Protein AF-A0A1Q8ZVY0-F1 (afdb_monomer_lite)

Foldseek 3Di:
DDDDDDPVLVVQQADDADPDPDDGGGGDPSLLLVLVVCCVVVVDDSVVSQVVVVVVCVVVVHDGDRDDSVSNVVVNVVDDNDD

pLDDT: mean 85.57, std 8.88, range [56.97, 95.38]

Radius of gyration: 12.93 Å; chains: 1; bounding box: 37×30×28 Å

Structure (mmCIF, N/CA/C/O backbone):
data_AF-A0A1Q8ZVY0-F1
#
_entry.id   AF-A0A1Q8ZVY0-F1
#
loop_
_atom_site.group_PDB
_atom_site.id
_atom_site.type_symbol
_atom_site.label_atom_id
_atom_site.label_alt_id
_atom_site.label_comp_id
_atom_site.label_asym_id
_atom_site.label_entity_id
_atom_site.label_seq_id
_atom_site.pdbx_PDB_ins_code
_atom_site.Cartn_x
_atom_site.Cartn_y
_atom_site.Cartn_z
_atom_site.occupancy
_atom_site.B_iso_or_equiv
_atom_site.auth_seq_id
_atom_site.auth_comp_id
_atom_site.auth_asym_id
_atom_site.auth_atom_id
_atom_site.pdbx_PDB_model_num
ATOM 1 N N . MET A 1 1 ? -17.791 7.307 0.124 1.00 63.38 1 MET A N 1
ATOM 2 C CA . MET A 1 1 ? -17.316 6.124 -0.622 1.00 63.38 1 MET A CA 1
ATOM 3 C C . MET A 1 1 ? -17.612 4.910 0.232 1.00 63.38 1 MET A C 1
ATOM 5 O O . MET A 1 1 ? -17.245 4.930 1.399 1.00 63.38 1 MET A O 1
ATOM 9 N N . THR A 1 2 ? -18.312 3.917 -0.306 1.00 74.06 2 THR A N 1
ATOM 10 C CA . THR A 1 2 ? -18.625 2.674 0.414 1.00 74.06 2 THR A CA 1
ATOM 11 C C . THR A 1 2 ? -17.663 1.605 -0.080 1.00 74.06 2 THR A C 1
ATOM 13 O O . THR A 1 2 ? -17.616 1.353 -1.282 1.00 74.06 2 THR A O 1
ATOM 16 N N . VAL A 1 3 ? -16.862 1.031 0.819 1.00 69.62 3 VAL A N 1
ATOM 17 C CA . VAL A 1 3 ? -15.872 -0.004 0.494 1.00 69.62 3 VAL A CA 1
ATOM 18 C C . VAL A 1 3 ? -16.332 -1.308 1.128 1.00 69.62 3 VAL A C 1
ATOM 20 O O . VAL A 1 3 ? -16.464 -1.384 2.347 1.00 69.62 3 VAL A O 1
ATOM 23 N N . TRP A 1 4 ? -16.592 -2.319 0.303 1.00 75.19 4 TRP A N 1
ATOM 24 C CA . TRP A 1 4 ? -16.914 -3.667 0.761 1.00 75.19 4 TRP A CA 1
ATOM 25 C C . TRP A 1 4 ? -15.626 -4.482 0.788 1.00 75.19 4 TRP A C 1
ATOM 27 O O . TRP A 1 4 ? -15.029 -4.722 -0.260 1.00 75.19 4 TRP A O 1
ATOM 37 N N . VAL A 1 5 ? -15.179 -4.873 1.981 1.00 70.50 5 VAL A N 1
ATOM 38 C CA . VAL A 1 5 ? -13.960 -5.668 2.165 1.00 70.50 5 VAL A CA 1
ATOM 39 C C . VAL A 1 5 ? -14.351 -7.030 2.720 1.00 70.50 5 VAL A C 1
ATOM 41 O O . VAL A 1 5 ? -15.071 -7.118 3.709 1.00 70.50 5 VAL A O 1
ATOM 44 N N . SER A 1 6 ? -13.911 -8.092 2.048 1.00 73.12 6 SER A N 1
ATOM 45 C CA . SER A 1 6 ? -14.023 -9.455 2.575 1.00 73.12 6 SER A CA 1
ATOM 46 C C . SER A 1 6 ? -12.933 -9.684 3.621 1.00 73.12 6 SER A C 1
ATOM 48 O O . SER A 1 6 ? -11.835 -9.166 3.454 1.00 73.12 6 SER A O 1
ATOM 50 N N . ASP A 1 7 ? -13.203 -10.475 4.659 1.00 68.75 7 ASP A N 1
ATOM 51 C CA . ASP A 1 7 ? -12.249 -10.718 5.760 1.00 68.75 7 ASP A CA 1
ATOM 52 C C . ASP A 1 7 ? -11.103 -11.679 5.369 1.00 68.75 7 ASP A C 1
ATOM 54 O O . ASP A 1 7 ? -9.980 -11.581 5.860 1.00 68.75 7 ASP A O 1
ATOM 58 N N . ALA A 1 8 ? -11.361 -12.566 4.398 1.00 63.88 8 ALA A N 1
ATOM 59 C CA . ALA A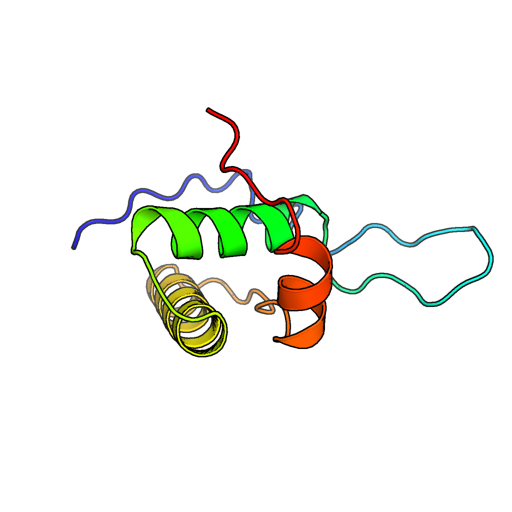 1 8 ? -10.434 -13.598 3.913 1.00 63.88 8 ALA A CA 1
ATOM 60 C C . ALA A 1 8 ? -8.993 -13.134 3.566 1.00 63.88 8 ALA A C 1
ATOM 62 O O . ALA A 1 8 ? -8.054 -13.880 3.831 1.00 63.88 8 ALA A O 1
ATOM 63 N N . PRO A 1 9 ? -8.746 -11.933 3.007 1.00 65.25 9 PRO A N 1
ATOM 64 C CA . PRO A 1 9 ? -7.397 -11.467 2.683 1.00 65.25 9 PRO A CA 1
ATOM 65 C C . PRO A 1 9 ? -6.570 -11.028 3.901 1.00 65.25 9 PRO A C 1
ATOM 67 O O . PRO A 1 9 ? -5.350 -10.896 3.792 1.00 65.25 9 PRO A O 1
ATOM 70 N N . LEU A 1 10 ? -7.202 -10.762 5.050 1.00 73.81 10 LEU A N 1
ATOM 71 C CA . LEU A 1 10 ? -6.517 -10.222 6.229 1.00 73.81 10 LEU A CA 1
ATOM 72 C C . LEU A 1 10 ? -5.699 -11.294 6.958 1.00 73.81 10 LEU A C 1
ATOM 74 O O . LEU A 1 10 ? -4.598 -11.004 7.431 1.00 73.81 10 LEU A O 1
ATOM 78 N N . SER A 1 11 ? -6.171 -12.545 6.987 1.00 77.19 11 SER A N 1
ATOM 79 C CA . SER A 1 11 ? -5.442 -13.662 7.608 1.00 77.19 11 SER A CA 1
ATOM 80 C C . SER A 1 11 ? -4.122 -13.986 6.903 1.00 77.19 11 SER A C 1
ATOM 82 O O . SER A 1 11 ? -3.201 -14.515 7.521 1.00 77.19 11 SER A O 1
ATOM 84 N N . GLU A 1 12 ? -4.000 -13.630 5.624 1.00 82.75 12 GLU A N 1
ATOM 85 C CA . GLU A 1 12 ? -2.817 -13.877 4.792 1.00 82.75 12 GLU A CA 1
ATOM 86 C C . GLU A 1 12 ? -1.984 -12.609 4.550 1.00 82.75 12 GLU A C 1
ATOM 88 O O . GLU A 1 12 ? -1.176 -12.545 3.622 1.00 82.75 12 GLU A O 1
ATOM 93 N N . TRP A 1 13 ? -2.162 -11.567 5.367 1.00 87.88 13 TRP A N 1
ATOM 94 C CA . TRP A 1 13 ? -1.494 -10.281 5.152 1.00 87.88 13 TRP A CA 1
ATOM 95 C C . TRP A 1 13 ? 0.027 -10.347 5.364 1.00 87.88 13 TRP A C 1
ATOM 97 O O . TRP A 1 13 ? 0.823 -9.789 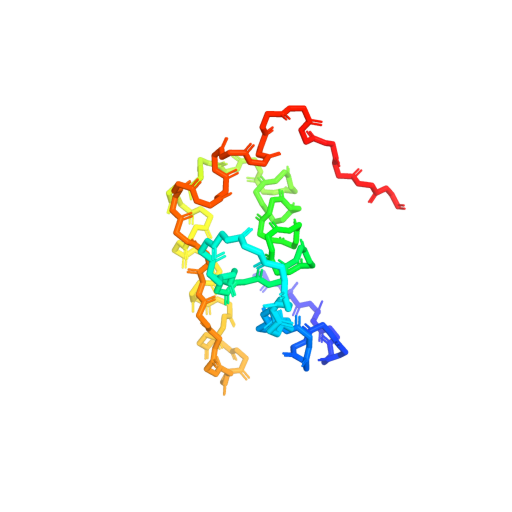4.595 1.00 87.88 13 TRP A O 1
ATOM 107 N N . SER A 1 14 ? 0.447 -11.062 6.407 1.00 86.44 14 SER A N 1
ATOM 108 C CA . SER A 1 14 ? 1.859 -11.291 6.718 1.00 86.44 14 SER A CA 1
ATOM 109 C C . SER A 1 14 ? 2.431 -12.396 5.838 1.00 86.44 14 SER A C 1
ATOM 111 O O . SER A 1 14 ? 1.771 -13.393 5.557 1.00 86.44 14 SER A O 1
ATOM 113 N N . ALA A 1 15 ? 3.680 -12.242 5.397 1.00 85.44 15 ALA A N 1
ATOM 114 C CA . ALA A 1 15 ? 4.317 -13.295 4.616 1.00 85.44 15 ALA A CA 1
ATOM 115 C C . ALA A 1 15 ? 4.637 -14.511 5.491 1.00 85.44 15 ALA A C 1
ATOM 117 O O . ALA A 1 15 ? 5.100 -14.365 6.624 1.00 85.44 15 ALA A O 1
ATOM 118 N N . SER A 1 16 ? 4.501 -15.709 4.926 1.00 81.69 16 SER A N 1
ATOM 119 C CA . SER A 1 16 ? 5.065 -16.912 5.532 1.00 81.69 16 SER A CA 1
ATOM 120 C C . SER A 1 16 ? 6.589 -16.807 5.612 1.00 81.69 16 SER A C 1
ATOM 122 O O . SER A 1 16 ? 7.245 -16.307 4.690 1.00 81.69 16 SER A O 1
ATOM 124 N N . LEU A 1 17 ? 7.157 -17.317 6.707 1.00 78.44 17 LEU A N 1
ATOM 125 C CA . LEU A 1 17 ? 8.604 -17.412 6.869 1.00 78.44 17 LEU A CA 1
ATOM 126 C C . LEU A 1 17 ? 9.197 -18.256 5.739 1.00 78.44 17 LEU A C 1
ATOM 128 O O . LEU A 1 17 ? 8.725 -19.351 5.430 1.00 78.44 17 LEU A O 1
ATOM 132 N N . ARG A 1 18 ? 10.254 -17.741 5.118 1.00 76.19 18 ARG A N 1
ATOM 133 C CA . ARG A 1 18 ? 10.970 -18.431 4.050 1.00 76.19 18 ARG A CA 1
ATOM 134 C C . ARG A 1 18 ? 12.124 -19.233 4.649 1.00 76.19 18 ARG A C 1
ATOM 136 O O . ARG A 1 18 ? 12.925 -18.686 5.401 1.00 76.19 18 ARG A O 1
ATOM 143 N N . ALA A 1 19 ? 12.246 -20.502 4.261 1.00 74.38 19 ALA A N 1
ATOM 144 C CA . ALA A 1 19 ? 13.349 -21.372 4.685 1.00 74.38 19 ALA A CA 1
ATOM 145 C C . ALA A 1 19 ? 14.651 -21.182 3.872 1.00 74.38 19 ALA A C 1
ATOM 147 O O . ALA A 1 19 ? 15.700 -21.700 4.244 1.00 74.38 19 ALA A O 1
ATOM 148 N N . SER A 1 20 ? 14.608 -20.460 2.747 1.00 77.69 20 SER A N 1
ATOM 149 C CA . SER A 1 20 ? 15.770 -20.260 1.872 1.00 77.69 20 SER A CA 1
ATOM 150 C C . SER A 1 20 ? 16.631 -19.060 2.281 1.00 77.69 20 SER A C 1
ATOM 152 O O . SER A 1 20 ? 16.155 -18.125 2.922 1.00 77.69 20 SER A O 1
ATOM 154 N N . ARG A 1 21 ? 17.892 -19.033 1.820 1.00 70.88 21 ARG A N 1
ATOM 155 C CA . ARG A 1 21 ? 18.797 -17.881 1.987 1.00 70.88 21 ARG A CA 1
ATOM 156 C C . ARG A 1 21 ? 18.198 -16.605 1.372 1.00 70.88 21 ARG A C 1
ATOM 158 O O . ARG A 1 21 ? 17.688 -16.639 0.253 1.00 70.88 21 ARG A O 1
ATOM 165 N N . GLY A 1 22 ? 18.287 -15.495 2.106 1.00 79.06 22 GLY A N 1
ATOM 166 C CA . GLY A 1 22 ? 17.739 -14.183 1.745 1.00 79.06 22 GLY A CA 1
ATOM 167 C C . GLY A 1 22 ? 17.053 -13.503 2.935 1.00 79.06 22 GLY A C 1
ATOM 168 O O . GLY A 1 22 ? 16.884 -14.106 3.991 1.00 79.06 22 GLY A O 1
ATOM 169 N N . GLY A 1 23 ? 16.668 -12.234 2.783 1.00 79.31 23 GLY A N 1
ATOM 170 C CA . GLY A 1 23 ? 15.882 -11.530 3.803 1.00 79.31 23 GLY A CA 1
ATOM 171 C C . GLY A 1 23 ? 14.454 -12.079 3.908 1.00 79.31 23 GLY A C 1
ATOM 172 O O . GLY A 1 23 ? 13.852 -12.433 2.892 1.00 79.31 23 GLY A O 1
ATOM 173 N N . GLN A 1 24 ? 13.899 -12.116 5.123 1.00 79.81 24 GLN A N 1
ATOM 174 C CA . GLN A 1 24 ? 12.515 -12.545 5.343 1.00 79.81 24 GLN A CA 1
ATOM 175 C C . GLN A 1 24 ? 11.529 -11.522 4.745 1.00 79.81 24 GLN A C 1
ATOM 177 O O . GLN A 1 24 ? 11.642 -10.322 5.033 1.00 79.81 24 GLN A O 1
ATOM 182 N N . PRO A 1 25 ? 10.569 -11.949 3.902 1.00 79.81 25 PRO A N 1
ATOM 183 C CA . PRO A 1 25 ? 9.529 -11.058 3.408 1.00 79.81 25 PRO A CA 1
ATOM 184 C C . PRO A 1 25 ? 8.633 -10.616 4.571 1.00 79.81 25 PRO A C 1
ATOM 186 O O . PRO A 1 25 ? 8.223 -11.427 5.387 1.00 79.81 25 PRO A O 1
ATOM 189 N N . LYS A 1 26 ? 8.340 -9.314 4.655 1.00 84.62 26 LYS A N 1
ATOM 190 C CA . LYS A 1 26 ? 7.455 -8.760 5.700 1.00 84.62 26 LYS A CA 1
ATOM 191 C C . LYS A 1 26 ? 5.972 -8.796 5.316 1.00 84.62 26 LYS A C 1
ATOM 193 O O . LYS A 1 26 ? 5.121 -8.784 6.190 1.00 84.62 26 LYS A O 1
ATOM 198 N N . TYR A 1 27 ? 5.679 -8.828 4.018 1.00 87.94 27 TYR A N 1
ATOM 199 C CA . TYR A 1 27 ? 4.330 -8.729 3.459 1.00 87.94 27 TYR A CA 1
ATOM 200 C C . TYR A 1 27 ? 4.104 -9.874 2.484 1.00 87.94 27 TYR A C 1
ATOM 202 O O . TYR A 1 27 ? 5.024 -10.215 1.726 1.00 87.94 27 TYR A O 1
ATOM 210 N N . SER A 1 28 ? 2.907 -10.451 2.485 1.00 89.00 28 SER A N 1
ATOM 211 C CA . SER A 1 28 ? 2.546 -11.448 1.485 1.00 89.00 28 SER A CA 1
ATOM 212 C C . SER A 1 28 ? 2.457 -10.819 0.091 1.00 89.00 28 SER A C 1
ATOM 214 O O . SER A 1 28 ? 2.304 -9.604 -0.073 1.00 89.00 28 SER A O 1
ATOM 216 N N . SER A 1 29 ? 2.558 -11.654 -0.948 1.00 88.62 29 SER A N 1
ATOM 217 C CA . SER A 1 29 ? 2.308 -11.190 -2.320 1.00 88.62 29 SER A CA 1
ATOM 218 C C . SER A 1 29 ? 0.881 -10.656 -2.476 1.00 88.62 29 SER A C 1
ATOM 220 O O . SER A 1 29 ? 0.701 -9.694 -3.216 1.00 88.62 29 SER A O 1
ATOM 222 N N . MET A 1 30 ? -0.086 -11.230 -1.747 1.00 89.38 30 MET A N 1
ATOM 223 C CA . MET A 1 30 ? -1.486 -10.795 -1.717 1.00 89.38 30 MET A CA 1
ATOM 224 C C . MET A 1 30 ? -1.626 -9.373 -1.156 1.00 89.38 30 MET A C 1
ATOM 226 O O . MET A 1 30 ? -2.250 -8.524 -1.784 1.00 89.38 30 MET A O 1
ATOM 230 N N . ALA A 1 31 ? -0.971 -9.063 -0.031 1.00 90.81 31 ALA A N 1
ATOM 231 C CA . ALA A 1 31 ? -1.008 -7.724 0.563 1.00 90.81 31 ALA A CA 1
ATOM 232 C C . ALA A 1 31 ? -0.435 -6.646 -0.378 1.00 90.81 31 ALA A C 1
ATOM 234 O O . ALA A 1 31 ? -0.959 -5.534 -0.467 1.00 90.81 31 ALA A O 1
ATOM 235 N N . ILE A 1 32 ? 0.645 -6.971 -1.100 1.00 92.62 32 ILE A N 1
ATOM 236 C CA . ILE A 1 32 ? 1.241 -6.069 -2.099 1.00 92.62 32 ILE A CA 1
ATOM 237 C C . ILE A 1 32 ? 0.301 -5.895 -3.297 1.00 92.62 32 ILE A C 1
ATOM 239 O O . ILE A 1 32 ? 0.107 -4.762 -3.728 1.00 92.62 32 ILE A O 1
ATOM 243 N N . ALA A 1 33 ? -0.278 -6.988 -3.803 1.00 92.25 33 ALA A N 1
ATOM 244 C CA . ALA A 1 33 ? -1.225 -6.981 -4.916 1.00 92.25 33 ALA A CA 1
ATOM 245 C C . ALA A 1 33 ? -2.436 -6.095 -4.620 1.00 92.25 33 ALA A C 1
ATOM 247 O O . ALA A 1 33 ? -2.672 -5.133 -5.339 1.00 92.25 33 ALA A O 1
ATOM 248 N N . MET A 1 34 ? -3.098 -6.312 -3.482 1.00 91.06 34 MET A N 1
ATOM 249 C CA . MET A 1 34 ? -4.268 -5.531 -3.083 1.00 91.06 34 MET A CA 1
ATOM 250 C C . MET A 1 34 ? -3.976 -4.027 -3.000 1.00 91.06 34 MET A C 1
ATOM 252 O O . MET A 1 34 ? -4.786 -3.201 -3.415 1.00 91.06 34 MET A O 1
ATOM 256 N N . CYS A 1 35 ? -2.800 -3.643 -2.494 1.00 93.12 35 CYS A N 1
ATOM 257 C CA . CYS A 1 35 ? -2.401 -2.237 -2.487 1.00 93.12 35 CYS A CA 1
ATOM 258 C C . CYS A 1 35 ? -2.247 -1.678 -3.911 1.00 93.12 35 CYS A C 1
ATOM 260 O O . CYS A 1 35 ? -2.605 -0.527 -4.154 1.00 93.12 35 CYS A O 1
ATOM 262 N N . LEU A 1 36 ? -1.704 -2.463 -4.845 1.00 94.38 36 LEU A N 1
ATOM 263 C CA . LEU A 1 36 ? -1.572 -2.061 -6.245 1.00 94.38 36 LEU A CA 1
ATOM 264 C C . LEU A 1 36 ? -2.923 -2.057 -6.975 1.00 94.38 36 LEU A C 1
ATOM 266 O O . LEU A 1 36 ? -3.138 -1.185 -7.806 1.00 94.38 36 LEU A O 1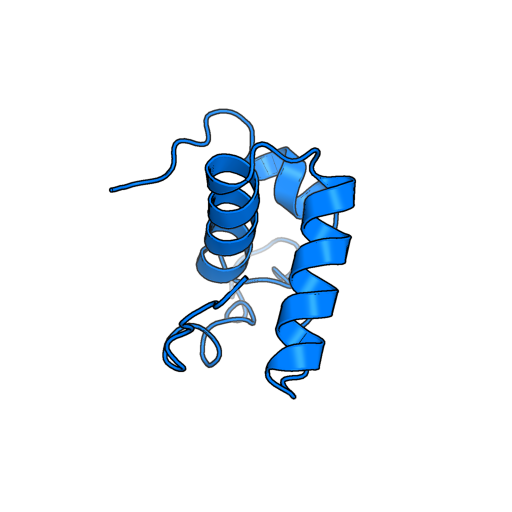
ATOM 270 N N . ASP A 1 37 ? -3.870 -2.916 -6.608 1.00 92.50 37 ASP A N 1
ATOM 271 C CA . ASP A 1 37 ? -5.229 -2.875 -7.158 1.00 92.50 37 ASP A CA 1
ATOM 272 C C . ASP A 1 37 ? -5.961 -1.610 -6.721 1.00 92.50 37 ASP A C 1
ATOM 274 O O . ASP A 1 37 ? -6.501 -0.891 -7.557 1.00 92.50 37 ASP A O 1
ATOM 278 N N . VAL A 1 38 ? -5.889 -1.254 -5.434 1.00 91.38 38 VAL A N 1
ATOM 279 C CA . VAL A 1 38 ? -6.408 0.031 -4.938 1.00 91.38 38 VAL A CA 1
ATOM 280 C C . VAL A 1 38 ? -5.728 1.195 -5.656 1.00 91.38 38 VAL A C 1
ATOM 282 O O . VAL A 1 38 ? -6.390 2.150 -6.057 1.00 91.38 38 VAL A O 1
ATOM 28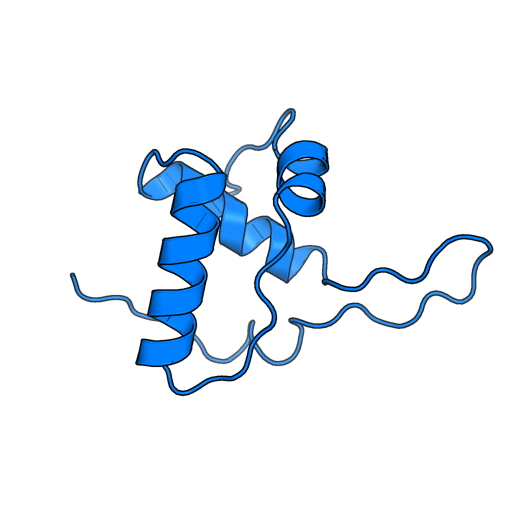5 N N . ARG A 1 39 ? -4.410 1.126 -5.873 1.00 93.75 39 ARG A N 1
ATOM 286 C CA . ARG A 1 39 ? -3.703 2.133 -6.670 1.00 93.75 39 ARG A CA 1
ATOM 287 C C . ARG A 1 39 ? -4.302 2.258 -8.075 1.00 93.75 39 ARG A C 1
ATOM 289 O O . ARG A 1 39 ? -4.554 3.380 -8.497 1.00 93.75 39 ARG A O 1
ATOM 296 N N . THR A 1 40 ? -4.504 1.146 -8.778 1.00 93.69 40 THR A N 1
ATOM 297 C CA . THR A 1 40 ? -4.995 1.117 -10.161 1.00 93.69 40 THR A CA 1
ATOM 298 C C . THR A 1 40 ? -6.454 1.558 -10.268 1.00 93.69 40 THR A C 1
ATOM 300 O O . THR A 1 40 ? -6.775 2.356 -11.138 1.00 93.69 40 THR A O 1
ATOM 303 N N . VAL A 1 41 ? -7.332 1.095 -9.375 1.00 91.75 41 VAL A N 1
ATOM 304 C CA . VAL A 1 41 ? -8.768 1.428 -9.383 1.00 91.75 41 VAL A CA 1
ATOM 305 C C . VAL A 1 41 ? -9.010 2.911 -9.102 1.00 91.75 41 VAL A C 1
ATOM 307 O O . VAL A 1 41 ? -9.894 3.512 -9.704 1.00 91.75 41 VAL A O 1
ATOM 310 N N . TYR A 1 42 ? -8.226 3.507 -8.200 1.00 90.12 42 TYR A N 1
ATOM 311 C CA . TYR A 1 42 ? -8.359 4.920 -7.832 1.00 90.12 42 TYR A CA 1
ATOM 312 C C . TYR A 1 42 ? -7.374 5.847 -8.559 1.00 90.12 42 TYR A C 1
ATOM 314 O O . TYR A 1 42 ? -7.336 7.034 -8.244 1.00 90.12 42 TYR A O 1
ATOM 322 N N . ASP A 1 43 ? -6.572 5.316 -9.487 1.00 93.50 43 ASP A N 1
ATOM 323 C CA . ASP A 1 43 ? -5.519 6.025 -10.229 1.00 93.50 43 ASP A CA 1
ATOM 324 C C . ASP A 1 43 ? -4.617 6.911 -9.341 1.00 93.50 43 ASP A C 1
ATOM 326 O O . ASP A 1 43 ? -4.422 8.107 -9.560 1.00 93.50 43 ASP A O 1
ATOM 330 N N . LEU A 1 44 ? -4.083 6.323 -8.263 1.00 93.88 44 LEU A N 1
ATOM 331 C CA . LEU A 1 44 ? -3.319 7.059 -7.251 1.00 93.88 44 LEU A CA 1
ATOM 332 C C . LEU A 1 44 ? -1.792 6.921 -7.414 1.00 93.88 44 LEU A C 1
ATOM 334 O O . LEU A 1 44 ? -1.269 5.870 -7.803 1.00 93.88 44 LEU A O 1
ATOM 338 N N . PRO A 1 45 ? -1.011 7.935 -7.001 1.00 94.94 45 PRO A N 1
ATOM 339 C CA . PRO A 1 45 ? 0.415 7.769 -6.751 1.00 94.94 45 PRO A CA 1
ATOM 340 C C . PRO A 1 45 ? 0.669 6.788 -5.598 1.00 94.94 45 PRO A C 1
ATOM 342 O O . PRO A 1 45 ? -0.006 6.834 -4.570 1.00 94.94 45 PRO A O 1
ATOM 345 N N . LEU A 1 46 ? 1.737 5.986 -5.691 1.00 94.50 46 LEU A N 1
ATOM 346 C CA . LEU A 1 46 ? 2.087 4.963 -4.690 1.00 94.50 46 LEU A CA 1
ATOM 347 C C . LEU A 1 46 ? 2.130 5.484 -3.242 1.00 94.50 46 LEU A C 1
ATOM 349 O O . LEU A 1 46 ? 1.744 4.775 -2.318 1.00 94.50 46 LEU A O 1
ATOM 353 N N . ARG A 1 47 ? 2.591 6.722 -3.017 1.00 93.06 47 ARG A N 1
ATOM 354 C CA . ARG A 1 47 ? 2.626 7.325 -1.670 1.00 93.06 47 ARG A CA 1
ATOM 355 C C . ARG A 1 47 ? 1.225 7.604 -1.122 1.00 93.06 47 ARG A C 1
ATOM 357 O O . ARG A 1 47 ? 0.993 7.416 0.069 1.00 93.06 47 ARG A O 1
ATOM 364 N N . GLN A 1 48 ? 0.306 8.027 -1.986 1.00 95.38 48 GLN A N 1
ATOM 365 C CA . GLN A 1 48 ? -1.080 8.292 -1.615 1.00 95.38 48 GLN A CA 1
ATOM 366 C C . GLN A 1 48 ? -1.833 6.985 -1.364 1.00 95.38 48 GLN A C 1
ATOM 368 O O . GLN A 1 48 ? -2.558 6.888 -0.377 1.00 95.38 48 GLN A O 1
ATOM 373 N N . THR A 1 49 ? -1.566 5.945 -2.160 1.00 94.88 49 THR A N 1
ATOM 374 C CA . THR A 1 49 ? -2.074 4.585 -1.925 1.00 94.88 49 THR A CA 1
ATOM 375 C C . THR A 1 49 ? -1.755 4.096 -0.516 1.00 94.88 49 THR A C 1
ATOM 377 O O . THR A 1 49 ? -2.631 3.566 0.158 1.00 94.88 49 THR A O 1
ATOM 380 N N . GLN A 1 50 ? -0.536 4.322 -0.012 1.00 94.38 50 GLN A N 1
ATOM 381 C CA . GLN A 1 50 ? -0.196 3.931 1.361 1.00 94.38 50 GLN A CA 1
ATOM 382 C C . GLN A 1 50 ? -1.056 4.654 2.407 1.00 94.38 50 GLN A C 1
ATOM 384 O O . GLN A 1 50 ? -1.452 4.052 3.400 1.00 94.38 50 GLN A O 1
ATOM 389 N N . GLY A 1 51 ? -1.321 5.949 2.213 1.00 94.19 51 GLY A N 1
ATOM 390 C CA . GLY A 1 51 ? -2.194 6.729 3.095 1.00 94.19 51 GLY A CA 1
ATOM 391 C C . GLY A 1 51 ? -3.641 6.237 3.061 1.00 94.19 51 GLY A C 1
ATOM 392 O O . GLY A 1 51 ? -4.248 6.042 4.114 1.00 94.19 51 GLY A O 1
ATOM 393 N N . LEU A 1 52 ? -4.159 5.960 1.862 1.00 92.94 52 LEU A N 1
ATOM 394 C CA . LEU A 1 52 ? -5.499 5.410 1.678 1.00 92.94 52 LEU A CA 1
ATOM 395 C C . LEU A 1 52 ? -5.631 4.033 2.338 1.00 92.94 52 LEU A C 1
ATOM 397 O O . LEU A 1 52 ? -6.551 3.827 3.118 1.00 92.94 52 LEU A O 1
ATOM 401 N N . MET A 1 53 ? -4.674 3.129 2.120 1.00 92.69 53 MET A N 1
ATOM 402 C CA . MET A 1 53 ? -4.687 1.796 2.731 1.00 92.69 53 MET A CA 1
ATOM 403 C C . MET A 1 53 ? -4.630 1.849 4.261 1.00 92.69 53 MET A C 1
ATOM 405 O O . MET A 1 53 ? -5.329 1.082 4.915 1.00 92.69 53 MET A O 1
ATOM 409 N N . ARG A 1 54 ? -3.867 2.783 4.852 1.00 93.06 54 ARG A N 1
ATOM 410 C CA . ARG A 1 54 ? -3.889 2.996 6.313 1.00 93.06 54 ARG A CA 1
ATOM 411 C C . ARG A 1 54 ? -5.250 3.492 6.795 1.00 93.06 54 ARG A C 1
ATOM 413 O O . ARG A 1 54 ? -5.709 3.068 7.847 1.00 93.06 54 ARG A O 1
ATOM 420 N N . SER A 1 55 ? -5.889 4.368 6.024 1.00 92.25 55 SER A N 1
ATOM 421 C CA . SER A 1 55 ? -7.217 4.900 6.354 1.00 92.25 55 SER A CA 1
ATOM 422 C C . SER A 1 55 ? -8.296 3.820 6.255 1.00 92.25 55 SER A C 1
ATOM 424 O O . SER A 1 55 ? -9.164 3.748 7.116 1.00 92.25 55 SER A O 1
ATOM 426 N N . ILE A 1 56 ? -8.212 2.942 5.249 1.00 89.69 56 ILE A N 1
ATOM 427 C CA . ILE A 1 56 ? -9.094 1.776 5.100 1.00 89.69 56 ILE A CA 1
ATOM 428 C C . ILE A 1 56 ? -8.887 0.801 6.265 1.00 89.69 56 ILE A C 1
ATOM 430 O O . ILE A 1 56 ? -9.863 0.388 6.878 1.00 89.69 56 ILE A O 1
ATOM 434 N N . ALA A 1 57 ? -7.639 0.484 6.626 1.00 88.94 57 ALA A N 1
ATOM 435 C CA . ALA A 1 57 ? -7.332 -0.368 7.779 1.00 88.94 57 ALA A CA 1
ATOM 436 C C . ALA A 1 57 ? -7.926 0.188 9.085 1.00 88.94 57 ALA A C 1
ATOM 438 O O . ALA A 1 57 ? -8.594 -0.537 9.820 1.00 88.94 57 ALA A O 1
ATOM 439 N N . ALA A 1 58 ? -7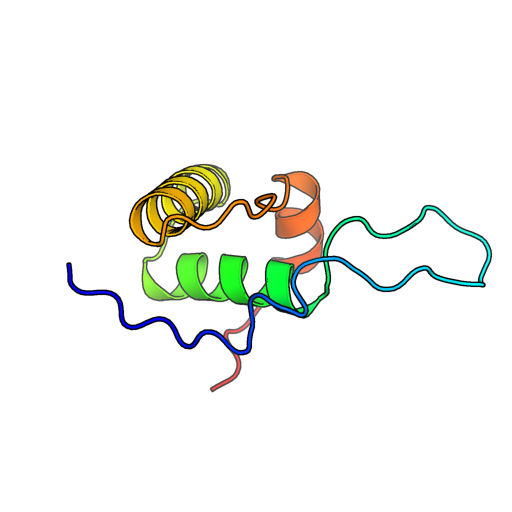.757 1.494 9.324 1.00 90.31 58 ALA A N 1
ATOM 440 C CA . ALA A 1 58 ? -8.338 2.178 10.476 1.00 90.31 58 ALA A CA 1
ATOM 441 C C . ALA A 1 58 ? -9.876 2.148 10.460 1.00 90.31 58 ALA A C 1
ATOM 443 O O . ALA A 1 58 ? -10.489 1.924 11.498 1.00 90.31 58 ALA A O 1
ATOM 444 N N . LEU A 1 59 ? -10.501 2.323 9.290 1.00 88.88 59 LEU A N 1
ATOM 445 C CA . LEU A 1 59 ? -11.957 2.257 9.137 1.00 88.88 59 LEU A CA 1
ATOM 446 C C . LEU A 1 59 ? -12.511 0.852 9.414 1.00 88.88 59 LEU A C 1
ATOM 448 O O . LEU A 1 59 ? -13.600 0.725 9.962 1.00 88.88 59 LEU A O 1
ATOM 452 N N . MET A 1 60 ? -11.759 -0.191 9.058 1.00 86.31 60 MET A N 1
ATOM 453 C CA . MET A 1 60 ? -12.116 -1.582 9.349 1.00 86.31 60 MET A CA 1
ATOM 454 C C . MET A 1 60 ? -11.798 -1.995 10.793 1.00 86.31 60 MET A C 1
ATOM 456 O O . MET A 1 60 ? -12.182 -3.084 11.204 1.00 86.31 60 MET A O 1
ATOM 460 N N . GLY A 1 61 ? -11.087 -1.162 11.562 1.00 88.06 61 GLY A N 1
ATOM 461 C CA . GLY A 1 61 ? -10.634 -1.511 12.910 1.00 88.06 61 GLY A CA 1
ATOM 462 C C . GLY A 1 61 ? -9.589 -2.631 12.937 1.00 88.06 61 GLY A C 1
ATOM 463 O O . GLY A 1 61 ? -9.483 -3.335 13.938 1.00 88.06 61 GLY A O 1
ATOM 464 N N . VAL A 1 62 ? -8.828 -2.817 11.851 1.00 86.38 62 VAL A N 1
ATOM 465 C CA . VAL A 1 62 ? -7.843 -3.901 11.722 1.00 86.38 62 VAL A CA 1
ATOM 466 C C . VAL A 1 62 ? -6.426 -3.338 11.749 1.00 86.38 62 VAL A C 1
ATOM 468 O O . VAL A 1 62 ? -6.077 -2.436 10.985 1.00 86.38 62 VAL A O 1
ATOM 471 N N . GLU A 1 63 ? -5.570 -3.925 12.583 1.00 84.94 63 GLU A N 1
ATOM 472 C CA . GLU A 1 63 ? -4.144 -3.608 12.604 1.00 84.94 63 GLU A CA 1
ATOM 473 C C . GLU A 1 63 ? -3.383 -4.402 11.535 1.00 84.94 63 GLU A C 1
ATOM 475 O O . GLU A 1 63 ? -2.836 -5.476 11.784 1.00 84.94 63 GLU A O 1
ATOM 480 N N . ILE A 1 64 ? -3.322 -3.849 10.321 1.00 85.94 64 ILE A N 1
ATOM 481 C CA . ILE A 1 64 ? -2.471 -4.365 9.243 1.00 85.94 64 ILE A CA 1
ATOM 482 C C . ILE A 1 64 ? -1.314 -3.420 8.922 1.00 85.94 64 ILE A C 1
ATOM 484 O O . ILE A 1 64 ? -1.463 -2.203 8.782 1.00 85.94 64 ILE A O 1
ATOM 488 N N . ALA A 1 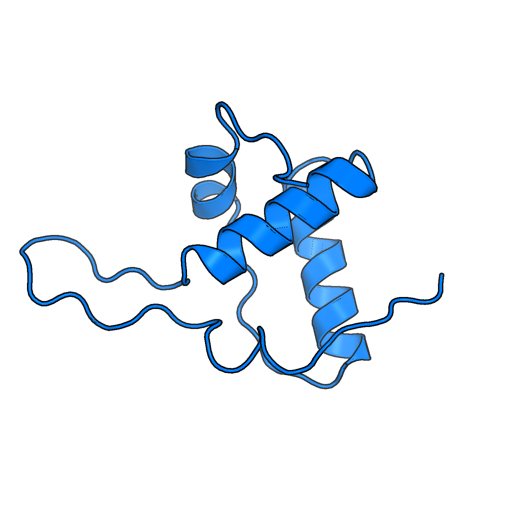65 ? -0.127 -3.996 8.736 1.00 87.81 65 ALA A N 1
ATOM 489 C CA . ALA A 1 65 ? 1.037 -3.249 8.284 1.00 87.81 65 ALA A CA 1
ATOM 490 C C . ALA A 1 65 ? 0.923 -2.951 6.780 1.00 87.81 65 ALA A C 1
ATOM 492 O O . ALA A 1 65 ? 0.987 -3.855 5.947 1.00 87.81 65 ALA A O 1
ATOM 493 N N . VAL A 1 66 ? 0.790 -1.677 6.409 1.00 91.25 66 VAL A N 1
ATOM 494 C CA . VAL A 1 66 ? 0.710 -1.276 4.996 1.00 91.25 66 VAL A CA 1
ATOM 495 C C . VAL A 1 66 ? 2.097 -1.341 4.336 1.00 91.25 66 VAL A C 1
ATOM 497 O O . VAL A 1 66 ? 3.033 -0.707 4.841 1.00 91.25 66 VAL A O 1
ATOM 500 N N . PRO A 1 67 ? 2.253 -2.043 3.193 1.00 92.81 67 PRO A N 1
ATOM 501 C CA . PRO A 1 67 ? 3.522 -2.152 2.483 1.00 92.81 67 PRO A CA 1
ATOM 502 C C . PRO A 1 67 ? 4.210 -0.804 2.232 1.00 92.81 67 PRO A C 1
ATOM 504 O O . PRO A 1 67 ? 3.597 0.193 1.843 1.00 92.81 67 PRO A O 1
ATOM 507 N N . ALA A 1 68 ? 5.528 -0.773 2.443 1.00 91.38 68 ALA A N 1
ATOM 508 C CA . ALA A 1 68 ? 6.351 0.412 2.206 1.00 91.38 68 ALA A CA 1
ATOM 509 C C . ALA A 1 68 ? 6.438 0.757 0.704 1.00 91.38 68 ALA A C 1
ATOM 511 O O . ALA A 1 68 ? 6.318 -0.125 -0.146 1.00 91.38 68 ALA A O 1
ATOM 512 N N . PHE A 1 69 ? 6.758 2.014 0.368 1.00 91.38 69 PHE A N 1
ATOM 513 C CA . PHE A 1 69 ? 6.883 2.473 -1.022 1.00 91.38 69 PHE A CA 1
ATOM 514 C C . PHE A 1 69 ? 7.834 1.587 -1.835 1.00 91.38 69 PHE A C 1
ATOM 516 O O . PHE A 1 69 ? 7.532 1.239 -2.967 1.00 91.38 69 PHE A O 1
ATOM 523 N N . SER A 1 70 ? 8.956 1.168 -1.241 1.00 90.25 70 SER A N 1
ATOM 524 C CA . SER A 1 70 ? 9.925 0.282 -1.893 1.00 90.25 70 SER A CA 1
ATOM 525 C C . SER A 1 70 ? 9.399 -1.135 -2.140 1.00 90.25 70 SER A C 1
ATOM 527 O O . SER A 1 70 ? 9.861 -1.800 -3.061 1.00 90.25 70 SER A O 1
ATOM 529 N N . ALA A 1 71 ? 8.453 -1.624 -1.334 1.00 90.56 71 ALA A N 1
ATOM 530 C CA . ALA A 1 71 ? 7.807 -2.912 -1.572 1.00 90.56 71 ALA A CA 1
ATOM 531 C C . ALA A 1 71 ? 6.849 -2.822 -2.763 1.00 90.56 71 ALA A C 1
ATOM 533 O O . ALA A 1 71 ? 6.901 -3.683 -3.640 1.00 90.56 71 ALA A O 1
ATOM 534 N N . LEU A 1 72 ? 6.052 -1.751 -2.818 1.00 93.44 72 LEU A N 1
ATOM 535 C CA . LEU A 1 72 ? 5.112 -1.512 -3.908 1.00 93.44 72 LEU A CA 1
ATOM 536 C C . LEU A 1 72 ? 5.840 -1.202 -5.221 1.00 93.44 72 LEU A C 1
ATOM 538 O O . LEU A 1 72 ? 5.615 -1.888 -6.206 1.00 93.44 72 LEU A O 1
ATOM 542 N N . SER A 1 73 ? 6.787 -0.259 -5.236 1.00 93.75 73 SER A N 1
ATOM 543 C CA . SER A 1 73 ? 7.476 0.179 -6.463 1.00 93.75 73 SER A CA 1
ATOM 544 C C . SER A 1 73 ? 8.279 -0.925 -7.155 1.00 93.75 73 SER A C 1
ATOM 546 O O . SER A 1 73 ? 8.445 -0.911 -8.374 1.00 93.75 73 SER A O 1
ATOM 548 N N . ARG A 1 74 ? 8.778 -1.908 -6.393 1.00 91.38 74 ARG A N 1
ATOM 549 C CA . ARG A 1 74 ? 9.437 -3.091 -6.962 1.00 91.38 74 ARG A CA 1
ATOM 550 C C . ARG A 1 74 ? 8.471 -3.986 -7.735 1.00 91.38 74 ARG A C 1
ATOM 552 O O . ARG A 1 74 ? 8.916 -4.621 -8.683 1.00 91.38 74 ARG A O 1
ATOM 559 N N . ARG A 1 75 ? 7.201 -4.055 -7.325 1.00 91.12 75 ARG A N 1
ATOM 560 C CA . ARG A 1 75 ? 6.172 -4.920 -7.926 1.00 91.12 75 ARG A CA 1
ATOM 561 C C . ARG A 1 75 ? 5.265 -4.185 -8.916 1.00 91.12 75 ARG A C 1
ATOM 563 O O . ARG A 1 75 ? 4.734 -4.817 -9.812 1.00 91.12 75 ARG A O 1
ATOM 570 N N . ASP A 1 76 ? 5.151 -2.869 -8.783 1.00 92.31 76 ASP A N 1
ATOM 571 C CA . ASP A 1 76 ? 4.363 -1.993 -9.655 1.00 92.31 76 ASP A CA 1
ATOM 572 C C . ASP A 1 76 ? 4.827 -2.038 -11.121 1.00 92.31 76 ASP A C 1
ATOM 574 O O . ASP A 1 76 ? 4.042 -1.860 -12.048 1.00 92.31 76 ASP A O 1
ATOM 578 N N . ARG A 1 77 ? 6.117 -2.319 -11.353 1.00 89.25 77 ARG A N 1
ATOM 579 C CA . ARG A 1 77 ? 6.655 -2.484 -12.706 1.00 89.25 77 ARG A CA 1
ATOM 580 C C . ARG A 1 77 ? 6.030 -3.692 -13.399 1.00 89.25 77 ARG A C 1
ATOM 582 O O . ARG A 1 77 ? 6.335 -4.829 -13.054 1.00 89.25 77 ARG A O 1
ATOM 589 N N . GLY A 1 78 ? 5.211 -3.413 -14.411 1.00 84.56 78 GLY A N 1
ATOM 590 C CA . GLY A 1 78 ? 4.463 -4.429 -15.148 1.00 84.56 78 GLY A CA 1
ATOM 591 C C . GLY A 1 78 ? 3.219 -4.923 -14.409 1.00 84.56 78 GLY A C 1
ATOM 592 O O . GLY A 1 78 ? 2.675 -5.954 -14.794 1.00 84.56 78 GLY A O 1
ATOM 593 N N . TRP A 1 79 ? 2.780 -4.217 -13.358 1.00 87.06 79 TRP A N 1
ATOM 594 C CA . TRP A 1 79 ? 1.527 -4.529 -12.687 1.00 87.06 79 TRP A CA 1
ATOM 595 C C . TRP A 1 79 ? 0.349 -4.230 -13.607 1.00 87.06 79 TRP A C 1
ATOM 597 O O . TRP A 1 79 ? 0.184 -3.113 -14.097 1.00 87.06 79 TRP A O 1
ATOM 607 N N . TYR A 1 80 ? -0.483 -5.240 -13.797 1.00 85.00 80 TYR A N 1
ATOM 608 C CA . TYR A 1 80 ? -1.833 -5.112 -14.304 1.00 85.00 80 TYR A CA 1
ATOM 609 C C . TYR A 1 80 ? -2.741 -5.714 -13.238 1.00 85.00 80 TYR A C 1
ATOM 611 O O . TYR A 1 80 ? -2.391 -6.739 -12.656 1.00 85.00 80 TYR A O 1
ATOM 619 N N . CYS A 1 81 ? -3.869 -5.065 -12.963 1.00 80.00 81 CYS A N 1
ATOM 620 C CA . CYS A 1 81 ? -4.877 -5.608 -12.060 1.00 80.00 81 CYS A CA 1
ATOM 621 C C . CYS A 1 81 ? -5.444 -6.887 -12.707 1.00 80.00 81 CYS A C 1
ATOM 623 O O . CYS A 1 81 ? -6.045 -6.782 -13.785 1.00 80.00 81 CYS A O 1
ATOM 625 N N . PRO A 1 82 ? -5.194 -8.087 -12.150 1.00 71.12 82 PRO A N 1
ATOM 626 C CA . PRO A 1 82 ? -5.821 -9.297 -12.659 1.00 71.12 82 PRO A CA 1
ATOM 627 C C . PRO A 1 82 ? -7.335 -9.194 -12.421 1.00 71.12 82 PRO A C 1
ATOM 629 O O . PRO A 1 82 ? -7.764 -8.795 -11.341 1.00 71.12 82 PRO A O 1
ATOM 632 N N . GLN A 1 83 ? -8.122 -9.475 -13.464 1.00 56.97 83 GLN A N 1
ATOM 633 C CA . GLN A 1 83 ? -9.590 -9.469 -13.406 1.00 56.97 83 GLN A CA 1
ATOM 634 C C . GLN A 1 83 ? -10.117 -10.615 -12.540 1.00 56.97 83 GLN A C 1
ATOM 636 O O . GLN A 1 83 ? -9.524 -11.717 -12.619 1.00 56.97 83 GLN A O 1
#

Secondary structure (DSSP, 8-state):
------STTTTT-SPPPP-SSSPPPSS-HHHHHHHHHHHHHTT--HHHHHHHHHHHHHHHT----PPPHHHHHHHHTT-----

InterPro domains:
  IPR025668 Transposase DDE domain [PF13737] (1-77)

Organism: NCBI:txid1867956

Sequence (83 aa):
MTVWVSDAPLSEWSASLRASRGGQPKYSSMAIAMCLDVRTVYDLPLRQTQGLMRSIAALMGVEIAVPAFSALSRRDRGWYCPQ